Protein AF-A0A662F7V0-F1 (afdb_monomer_lite)

Sequence (153 aa):
MFQDGFEVMEMNNTSKPWGYKIRGLFVLFYIAVLAVALSNLVGAETSIVLHPDNSYIDVYGIFNMSNHRIVNLATPSADADAATKAYVDSLVSSQGGSASGWNDTGTVVELLTSSDNVDANTLYVDNSLGRVGIGTSSPTQTLHVSGTVNITS

Radius of gyration: 41.9 Å; chains: 1; bounding box: 95×38×109 Å

Secondary structure (DSSP, 8-state):
-------------TT-TTHHHHHHHHHHHHHHHHHHHHHTT--TT-S-EE-TT-S-EE--S----TTT---SPPPP-STTSPPPHHHHHHHHHS-SS-SSS-EE-SS-EE-SSTT----TTTEEEETTTTEEEES-SS-SSSEEESS------

pLDDT: mean 73.03, std 17.19, range [40.09, 97.19]

Structure (mmCIF, N/CA/C/O backbone):
data_AF-A0A662F7V0-F1
#
_entry.id   AF-A0A662F7V0-F1
#
loop_
_atom_site.group_PDB
_atom_site.id
_atom_site.type_symbol
_atom_site.label_atom_id
_atom_site.label_alt_id
_atom_site.label_comp_id
_atom_site.label_asym_id
_atom_site.label_entity_id
_atom_site.label_seq_id
_atom_site.pdbx_PDB_ins_code
_atom_site.Cartn_x
_atom_site.Cartn_y
_atom_site.Cartn_z
_atom_site.occupancy
_atom_site.B_iso_or_equiv
_atom_site.auth_seq_id
_atom_site.auth_comp_id
_atom_site.auth_asym_id
_atom_site.auth_atom_id
_atom_site.pdbx_PDB_model_num
ATOM 1 N N . MET A 1 1 ? 37.143 -27.339 -59.573 1.00 40.09 1 MET A N 1
ATOM 2 C CA . MET A 1 1 ? 38.541 -27.772 -59.405 1.00 40.09 1 MET A CA 1
ATOM 3 C C . MET A 1 1 ? 39.273 -26.554 -58.886 1.00 40.09 1 MET A C 1
ATOM 5 O O . MET A 1 1 ? 39.287 -25.537 -59.561 1.00 40.09 1 MET A O 1
ATOM 9 N N . PHE A 1 2 ? 39.646 -26.602 -57.611 1.00 49.28 2 PHE A N 1
ATOM 10 C CA . PHE A 1 2 ? 40.440 -25.573 -56.950 1.00 49.28 2 PHE A CA 1
ATOM 11 C C . PHE A 1 2 ? 41.837 -25.529 -57.579 1.00 49.28 2 PHE A C 1
ATOM 13 O O . PHE A 1 2 ? 42.270 -26.556 -58.095 1.00 49.28 2 PHE A O 1
ATOM 20 N N . GLN A 1 3 ? 42.523 -24.397 -57.400 1.00 45.59 3 GLN A N 1
ATOM 21 C CA . GLN A 1 3 ? 43.901 -24.078 -57.808 1.00 45.59 3 GLN A CA 1
ATOM 22 C C . GLN A 1 3 ? 43.997 -23.283 -59.110 1.00 45.59 3 GLN A C 1
ATOM 24 O O . GLN A 1 3 ? 43.999 -23.845 -60.190 1.00 45.59 3 GLN A O 1
ATOM 29 N N . ASP A 1 4 ? 44.026 -21.964 -58.942 1.00 47.81 4 ASP A N 1
ATOM 30 C CA . ASP A 1 4 ? 44.975 -21.035 -59.567 1.00 47.81 4 ASP A CA 1
ATOM 31 C C . ASP A 1 4 ? 44.838 -19.759 -58.721 1.00 47.81 4 ASP A C 1
ATOM 33 O O . ASP A 1 4 ? 43.895 -18.986 -58.837 1.00 47.81 4 ASP A O 1
ATOM 37 N N . GLY A 1 5 ? 45.520 -19.695 -57.580 1.00 44.91 5 GLY A N 1
ATOM 38 C CA . GLY A 1 5 ? 46.852 -19.113 -57.584 1.00 44.91 5 GLY A CA 1
ATOM 39 C C . GLY A 1 5 ? 46.697 -17.597 -57.659 1.00 44.91 5 GLY A C 1
ATOM 40 O O . GLY A 1 5 ? 46.713 -17.028 -58.743 1.00 44.91 5 GLY A O 1
ATOM 41 N N . PHE A 1 6 ? 46.505 -16.937 -56.512 1.00 49.56 6 PHE A N 1
ATOM 42 C CA . PHE A 1 6 ? 46.698 -15.489 -56.409 1.00 49.56 6 PHE A CA 1
ATOM 43 C C . PHE A 1 6 ? 48.190 -15.236 -56.644 1.00 49.56 6 PHE A C 1
ATOM 45 O O . PHE A 1 6 ? 48.998 -15.245 -55.716 1.00 49.56 6 PHE A O 1
ATOM 52 N N . GLU A 1 7 ? 48.569 -15.164 -57.916 1.00 47.47 7 GLU A N 1
ATOM 53 C CA . GLU A 1 7 ? 49.948 -15.048 -58.348 1.00 47.47 7 GLU A CA 1
ATOM 54 C C . GLU A 1 7 ? 50.382 -13.607 -58.086 1.00 47.47 7 GLU A C 1
ATOM 56 O O . GLU A 1 7 ? 50.095 -12.675 -58.842 1.00 47.47 7 GLU A O 1
ATOM 61 N N . VAL A 1 8 ? 51.031 -13.404 -56.939 1.00 52.38 8 VAL A N 1
ATOM 62 C CA . VAL A 1 8 ? 51.755 -12.170 -56.654 1.00 52.38 8 VAL A CA 1
ATOM 63 C C . VAL A 1 8 ? 52.879 -12.097 -57.678 1.00 52.38 8 VAL A C 1
ATOM 65 O O . VAL A 1 8 ? 53.931 -12.703 -57.506 1.00 52.38 8 VAL A O 1
ATOM 68 N N . MET A 1 9 ? 52.638 -11.375 -58.771 1.00 43.41 9 MET A N 1
ATOM 69 C CA . MET A 1 9 ? 53.643 -11.103 -59.788 1.00 43.41 9 MET A CA 1
ATOM 70 C C . MET A 1 9 ? 54.817 -10.376 -59.111 1.00 43.41 9 MET A C 1
ATOM 72 O O . MET A 1 9 ? 54.743 -9.176 -58.820 1.00 43.41 9 MET A O 1
ATOM 76 N N . GLU A 1 10 ? 55.906 -11.095 -58.821 1.00 57.31 10 GLU A N 1
ATOM 77 C CA . GLU A 1 10 ? 57.173 -10.495 -58.408 1.00 57.31 10 GLU A CA 1
ATOM 78 C C . GLU A 1 10 ? 57.713 -9.670 -59.580 1.00 57.31 10 GLU A C 1
ATOM 80 O O . GLU A 1 10 ? 58.465 -10.129 -60.436 1.00 57.31 10 GLU A O 1
ATOM 85 N N . MET A 1 11 ? 57.288 -8.409 -59.648 1.00 51.56 11 MET A N 1
ATOM 86 C CA . MET A 1 11 ? 57.790 -7.437 -60.611 1.00 51.56 11 MET A CA 1
ATOM 87 C C . MET A 1 11 ? 59.244 -7.081 -60.278 1.00 51.56 11 MET A C 1
ATOM 89 O O . MET A 1 11 ? 59.523 -6.053 -59.659 1.00 51.56 11 MET A O 1
ATOM 93 N N . ASN A 1 12 ? 60.191 -7.912 -60.705 1.00 54.38 12 ASN A N 1
ATOM 94 C CA . ASN A 1 12 ? 61.607 -7.567 -60.750 1.00 54.38 12 ASN A CA 1
ATOM 95 C C . ASN A 1 12 ? 61.822 -6.538 -61.874 1.00 54.38 12 ASN A C 1
ATOM 97 O O . ASN A 1 12 ? 62.147 -6.878 -63.007 1.00 54.38 12 ASN A O 1
ATOM 101 N N . 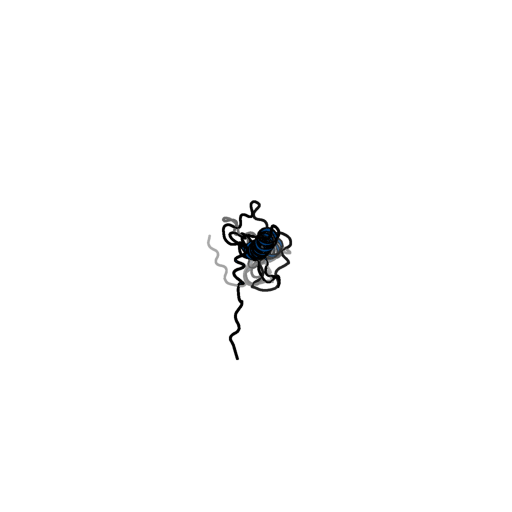ASN A 1 13 ? 61.557 -5.260 -61.597 1.00 53.97 13 ASN A N 1
ATOM 102 C CA . ASN A 1 13 ? 61.813 -4.190 -62.556 1.00 53.97 13 ASN A CA 1
ATOM 103 C C . ASN A 1 13 ? 62.533 -3.016 -61.896 1.00 53.97 13 ASN A C 1
ATOM 105 O O . ASN A 1 13 ? 61.934 -2.004 -61.535 1.00 53.97 13 ASN A O 1
ATOM 109 N N . THR A 1 14 ? 63.852 -3.151 -61.801 1.00 50.72 14 THR A N 1
ATOM 110 C CA . THR A 1 14 ? 64.788 -2.101 -61.388 1.00 50.72 14 THR A CA 1
ATOM 111 C C . THR A 1 14 ? 65.001 -1.013 -62.451 1.00 50.72 14 THR A C 1
ATOM 113 O O . THR A 1 14 ? 65.866 -0.165 -62.267 1.00 50.72 14 THR A O 1
ATOM 116 N N . SER A 1 15 ? 64.224 -0.971 -63.546 1.00 52.84 15 SER A N 1
ATOM 117 C CA . SER A 1 15 ? 64.531 -0.096 -64.694 1.00 52.84 15 SER A CA 1
ATOM 118 C C . SER A 1 15 ? 63.393 0.790 -65.222 1.00 52.84 15 SER A C 1
ATOM 120 O O . SER A 1 15 ? 63.609 1.530 -66.179 1.00 52.84 15 SER A O 1
ATOM 122 N N . LYS A 1 16 ? 62.193 0.800 -64.617 1.00 50.84 16 LYS A N 1
ATOM 123 C CA . LYS A 1 16 ? 61.116 1.727 -65.031 1.00 50.84 16 LYS A CA 1
ATOM 124 C C . LYS A 1 16 ? 60.660 2.623 -63.872 1.00 50.84 16 LYS A C 1
ATOM 126 O O . LYS A 1 16 ? 60.200 2.090 -62.862 1.00 50.84 16 LYS A O 1
ATOM 131 N N . PRO A 1 17 ? 60.683 3.969 -64.018 1.00 54.00 17 PRO A N 1
ATOM 132 C CA . PRO A 1 17 ? 60.419 4.923 -62.925 1.00 54.00 17 PRO A CA 1
ATOM 133 C C . PRO A 1 17 ? 58.987 4.865 -62.353 1.00 54.00 17 PRO A C 1
ATOM 135 O O . PRO A 1 17 ? 58.671 5.541 -61.376 1.00 54.00 17 PRO A O 1
ATOM 138 N N . TRP A 1 18 ? 58.123 4.037 -62.945 1.00 48.59 18 TRP A N 1
ATOM 139 C CA . TRP A 1 18 ? 56.716 3.858 -62.594 1.00 48.59 18 TRP A CA 1
ATOM 140 C C . TRP A 1 18 ? 56.432 2.561 -61.814 1.00 48.59 18 TRP A C 1
ATOM 142 O O . TRP A 1 18 ? 55.386 2.460 -61.178 1.00 48.59 18 TRP A O 1
ATOM 152 N N . GLY A 1 19 ? 57.355 1.587 -61.805 1.00 51.72 19 GLY A N 1
ATOM 153 C CA . GLY A 1 19 ? 57.133 0.270 -61.185 1.00 51.72 19 GLY A CA 1
ATOM 154 C C . GLY A 1 19 ? 57.003 0.320 -59.659 1.00 51.72 19 GLY A C 1
ATOM 155 O O . GLY A 1 19 ? 56.109 -0.301 -59.090 1.00 51.72 19 GLY A O 1
ATOM 156 N N . TYR A 1 20 ? 57.831 1.129 -58.990 1.00 51.06 20 TYR A N 1
ATOM 157 C CA . TYR A 1 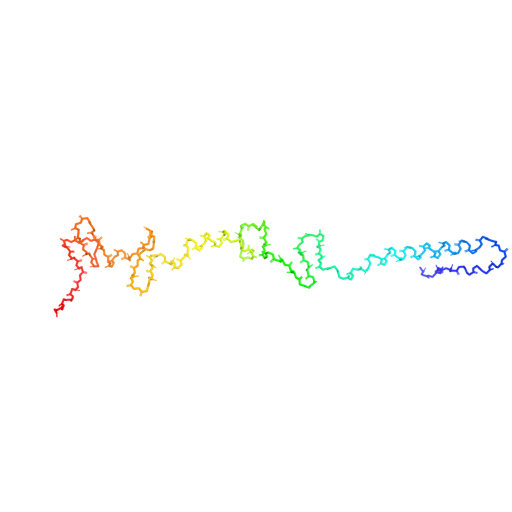20 ? 57.761 1.320 -57.534 1.00 51.06 20 TYR A CA 1
ATOM 158 C C . TYR A 1 20 ? 56.515 2.100 -57.095 1.00 51.06 20 TYR A C 1
ATOM 160 O O . TYR A 1 20 ? 55.965 1.827 -56.031 1.00 51.06 20 TYR A O 1
ATOM 168 N N . LYS A 1 21 ? 56.032 3.037 -57.925 1.00 54.53 21 LYS A N 1
ATOM 169 C CA . LYS A 1 21 ? 54.853 3.858 -57.609 1.00 54.53 21 LYS A CA 1
ATOM 170 C C . LYS A 1 21 ? 53.573 3.027 -57.580 1.00 54.53 21 LYS A C 1
ATOM 172 O O . LYS A 1 21 ? 52.772 3.199 -56.673 1.00 54.53 21 LYS A O 1
ATOM 177 N N . ILE A 1 22 ? 53.404 2.102 -58.527 1.00 53.94 22 ILE A N 1
ATOM 178 C CA . ILE A 1 22 ? 52.195 1.267 -58.625 1.00 53.94 22 ILE A CA 1
ATOM 179 C C . ILE A 1 22 ? 52.196 0.167 -57.549 1.00 53.94 22 ILE A C 1
ATOM 181 O O . ILE A 1 22 ? 51.165 -0.072 -56.925 1.00 53.94 22 ILE A O 1
ATOM 185 N N . ARG A 1 23 ? 53.356 -0.448 -57.260 1.00 55.53 23 ARG A N 1
ATOM 186 C CA . ARG A 1 23 ? 53.500 -1.437 -56.170 1.00 55.53 23 ARG A CA 1
ATOM 187 C C . ARG A 1 23 ? 53.305 -0.804 -54.791 1.00 55.53 23 ARG A C 1
ATOM 189 O O . ARG A 1 23 ? 52.605 -1.373 -53.961 1.00 55.53 23 ARG A O 1
ATOM 196 N N . GLY A 1 24 ? 53.855 0.393 -54.568 1.00 60.34 24 GLY A N 1
ATOM 197 C CA . GLY A 1 24 ? 53.616 1.166 -53.348 1.00 60.34 24 GLY A CA 1
ATOM 198 C C . GLY A 1 24 ? 52.142 1.528 -53.176 1.00 60.34 24 GLY A C 1
ATOM 199 O O . GLY A 1 24 ? 51.615 1.397 -52.079 1.00 60.34 24 GLY A O 1
ATOM 200 N N . LEU A 1 25 ? 51.457 1.897 -54.265 1.00 60.66 25 LEU A N 1
ATOM 201 C CA . LEU A 1 25 ? 50.037 2.251 -54.244 1.00 60.66 25 LEU A CA 1
ATOM 202 C C . LEU A 1 25 ? 49.125 1.049 -53.943 1.00 60.66 25 LEU A C 1
ATOM 204 O O . LEU A 1 25 ? 48.164 1.205 -53.201 1.00 60.66 25 LEU A O 1
ATOM 208 N N . PHE A 1 26 ? 49.443 -0.150 -54.447 1.00 63.34 26 PHE A N 1
ATOM 209 C CA . PHE A 1 26 ? 48.706 -1.380 -54.117 1.00 63.34 26 PHE A CA 1
ATOM 210 C C . PHE A 1 26 ? 48.906 -1.816 -52.662 1.00 63.34 26 PHE A C 1
ATOM 212 O O . PHE A 1 26 ? 47.947 -2.209 -52.004 1.00 63.34 26 PHE A O 1
ATOM 219 N N . VAL A 1 27 ? 50.133 -1.711 -52.142 1.00 68.75 27 VAL A N 1
ATOM 220 C CA . VAL A 1 27 ? 50.431 -2.006 -50.731 1.00 68.75 27 VAL A CA 1
ATOM 221 C C . VAL A 1 27 ? 49.754 -0.983 -49.817 1.00 68.75 27 VAL A C 1
ATOM 223 O O . VAL A 1 27 ? 49.135 -1.369 -48.833 1.00 68.75 27 VAL A O 1
ATOM 226 N N . LEU A 1 28 ? 49.779 0.304 -50.177 1.00 66.81 28 LEU A N 1
ATOM 227 C CA . LEU A 1 28 ? 49.038 1.359 -49.480 1.00 66.81 28 LEU A CA 1
ATOM 228 C C . LEU A 1 28 ? 47.524 1.125 -49.524 1.00 66.81 28 LEU A C 1
ATOM 230 O O . LEU A 1 28 ? 46.868 1.296 -48.504 1.00 66.81 28 LEU A O 1
ATOM 234 N N . PHE A 1 29 ? 46.974 0.698 -50.664 1.00 73.19 29 PHE A N 1
ATOM 235 C CA . PHE A 1 29 ? 45.550 0.391 -50.797 1.00 73.19 29 PHE A CA 1
ATOM 236 C C . PHE A 1 29 ? 45.150 -0.830 -49.961 1.00 73.19 29 PHE A C 1
ATOM 238 O O . PHE A 1 29 ? 44.161 -0.777 -49.240 1.00 73.19 29 PHE A O 1
ATOM 245 N N . TYR A 1 30 ? 45.939 -1.905 -49.985 1.00 78.19 30 TYR A N 1
ATOM 246 C CA . TYR A 1 30 ? 45.674 -3.106 -49.191 1.00 78.19 30 TYR A CA 1
ATOM 247 C C . TYR A 1 30 ? 45.815 -2.847 -47.685 1.00 78.19 30 TYR A C 1
ATOM 249 O O . TYR A 1 30 ? 44.956 -3.262 -46.915 1.00 78.19 30 TYR A O 1
ATOM 257 N N . ILE A 1 31 ? 46.845 -2.104 -47.262 1.00 76.06 31 ILE A N 1
ATOM 258 C CA . ILE A 1 31 ? 47.009 -1.669 -45.867 1.00 76.06 31 ILE A CA 1
ATOM 259 C C . ILE A 1 31 ? 45.856 -0.754 -45.450 1.00 76.06 31 ILE A C 1
ATOM 261 O O . ILE A 1 31 ? 45.352 -0.907 -44.345 1.00 76.06 31 ILE A O 1
ATOM 265 N N . ALA A 1 32 ? 45.395 0.152 -46.318 1.00 75.81 32 ALA A N 1
ATOM 266 C CA . ALA A 1 32 ? 44.249 1.011 -46.026 1.00 75.81 32 ALA A CA 1
ATOM 267 C C . ALA A 1 32 ? 42.950 0.204 -45.875 1.00 75.81 32 ALA A C 1
ATOM 269 O O . ALA A 1 32 ? 42.214 0.417 -44.916 1.00 75.81 32 ALA A O 1
ATOM 270 N N . VAL A 1 33 ? 42.688 -0.761 -46.763 1.00 78.00 33 VAL A N 1
ATOM 271 C CA . VAL A 1 33 ? 41.514 -1.648 -46.679 1.00 78.00 33 VAL A CA 1
ATOM 272 C C . VAL A 1 33 ? 41.576 -2.533 -45.430 1.00 78.00 33 VAL A C 1
ATOM 274 O O . VAL A 1 33 ? 40.580 -2.669 -44.724 1.00 78.00 33 VAL A O 1
ATOM 277 N N . LEU A 1 34 ? 42.747 -3.090 -45.110 1.00 76.12 34 LEU A N 1
ATOM 278 C CA . LEU A 1 34 ? 42.952 -3.917 -43.922 1.00 76.12 34 LEU A CA 1
ATOM 279 C C . LEU A 1 34 ? 42.863 -3.090 -42.629 1.00 76.12 34 LEU A C 1
ATOM 281 O O . LEU A 1 34 ? 42.294 -3.561 -41.651 1.00 76.12 34 LEU A O 1
ATOM 285 N N . ALA A 1 35 ? 43.356 -1.848 -42.627 1.00 73.06 35 ALA A N 1
ATOM 286 C CA . ALA A 1 35 ? 43.230 -0.921 -41.502 1.00 73.06 35 ALA A CA 1
ATOM 287 C C . ALA A 1 35 ? 41.770 -0.512 -41.258 1.00 73.06 35 ALA A C 1
ATOM 289 O O . ALA A 1 35 ? 41.348 -0.472 -40.106 1.00 73.06 35 ALA A O 1
ATOM 290 N N . VAL A 1 36 ? 40.987 -0.289 -42.322 1.00 71.38 36 VAL A N 1
ATOM 291 C CA . VAL A 1 36 ? 39.533 -0.046 -42.241 1.00 71.38 36 VAL A CA 1
ATOM 292 C C . VAL A 1 36 ? 38.780 -1.292 -41.754 1.00 71.38 36 VAL A C 1
ATOM 294 O O . VAL A 1 36 ? 37.810 -1.182 -41.010 1.00 71.38 36 VAL A O 1
ATOM 297 N N . ALA A 1 37 ? 39.223 -2.495 -42.129 1.00 67.88 37 ALA A N 1
ATOM 298 C CA . ALA A 1 37 ? 38.634 -3.740 -41.636 1.00 67.88 37 ALA A CA 1
ATOM 299 C C . ALA A 1 37 ? 38.983 -4.011 -40.158 1.00 67.88 37 ALA A C 1
ATOM 301 O O . ALA A 1 37 ? 38.118 -4.441 -39.398 1.00 67.88 37 ALA A O 1
ATOM 302 N N . LEU A 1 38 ? 40.219 -3.720 -39.729 1.00 60.19 38 LEU A N 1
ATOM 303 C CA . LEU A 1 38 ? 40.655 -3.880 -38.337 1.00 60.19 38 LEU A CA 1
ATOM 304 C C . LEU A 1 38 ? 40.105 -2.795 -37.408 1.00 60.19 38 LEU A C 1
ATOM 306 O O . LEU A 1 38 ? 39.859 -3.095 -36.243 1.00 60.19 38 LEU A O 1
ATOM 310 N N . SER A 1 39 ? 39.854 -1.571 -37.888 1.00 61.00 39 SER A N 1
ATOM 311 C CA . SER A 1 39 ? 39.187 -0.542 -37.074 1.00 61.00 39 SER A CA 1
ATOM 312 C C . SER A 1 39 ? 37.780 -0.961 -36.648 1.00 61.00 39 SER A C 1
ATOM 314 O O . SER A 1 39 ? 37.304 -0.516 -35.612 1.00 61.00 39 SER A O 1
ATOM 316 N N . ASN A 1 40 ? 37.147 -1.866 -37.400 1.00 60.12 40 ASN A N 1
ATOM 317 C CA . ASN A 1 40 ? 35.857 -2.457 -37.045 1.00 60.12 40 ASN A CA 1
ATOM 318 C C . ASN A 1 40 ? 35.987 -3.670 -36.100 1.00 60.12 40 ASN A C 1
ATOM 320 O O . ASN A 1 40 ? 34.972 -4.159 -35.613 1.00 60.12 40 ASN A O 1
ATOM 324 N N . LEU A 1 41 ? 37.210 -4.166 -35.851 1.00 67.38 41 LEU A N 1
ATOM 325 C CA . LEU A 1 41 ? 37.497 -5.330 -34.999 1.00 67.38 41 LEU A CA 1
ATOM 326 C C . LEU A 1 41 ? 38.088 -4.952 -33.627 1.00 67.38 41 LEU A C 1
ATOM 328 O O . LEU A 1 41 ? 38.101 -5.781 -32.720 1.00 67.38 41 LEU A O 1
ATOM 332 N N . VAL A 1 42 ? 38.524 -3.707 -33.418 1.00 56.41 42 VAL A N 1
ATOM 333 C CA . VAL A 1 42 ? 38.963 -3.226 -32.095 1.00 56.41 42 VAL A CA 1
ATOM 334 C C . VAL A 1 42 ? 37.787 -2.578 -31.362 1.00 56.41 42 VAL A C 1
ATOM 336 O O . VAL A 1 42 ? 37.735 -1.371 -31.157 1.00 56.41 42 VAL A O 1
ATOM 339 N N . GLY A 1 43 ? 36.834 -3.416 -30.955 1.00 57.78 43 GLY A N 1
ATOM 340 C CA . GLY A 1 43 ? 35.831 -3.108 -29.929 1.00 57.78 43 GLY A CA 1
ATOM 341 C C . GLY A 1 43 ? 36.340 -3.424 -28.517 1.00 57.78 43 GLY A C 1
ATOM 342 O O . GLY A 1 43 ? 35.595 -3.959 -27.702 1.00 57.78 43 GLY A O 1
ATOM 343 N N . ALA A 1 44 ? 37.625 -3.183 -28.238 1.00 51.47 44 ALA A N 1
ATOM 344 C CA . ALA A 1 44 ? 38.176 -3.347 -26.897 1.00 51.47 44 ALA A CA 1
ATOM 345 C C . ALA A 1 44 ? 37.655 -2.202 -26.011 1.00 51.47 44 ALA A C 1
ATOM 347 O O . ALA A 1 44 ? 37.971 -1.040 -26.261 1.00 51.47 44 ALA A O 1
ATOM 348 N N . GLU A 1 45 ? 36.853 -2.563 -25.005 1.00 56.81 45 GLU A N 1
ATOM 349 C CA . GLU A 1 45 ? 36.172 -1.689 -24.036 1.00 56.81 45 GLU A CA 1
ATOM 350 C C . GLU A 1 45 ? 34.966 -0.894 -24.577 1.00 56.81 45 GLU A C 1
ATOM 352 O O . GLU A 1 45 ? 34.817 0.297 -24.295 1.00 56.81 45 GLU A O 1
ATOM 357 N N . THR A 1 46 ? 34.030 -1.523 -25.299 1.00 54.34 46 THR A N 1
ATOM 358 C CA . THR A 1 46 ? 32.674 -0.949 -25.323 1.00 54.34 46 THR A CA 1
ATOM 359 C C . THR A 1 46 ? 32.024 -1.251 -23.978 1.00 54.34 46 THR A C 1
ATOM 361 O O . THR A 1 46 ? 31.423 -2.304 -23.780 1.00 54.34 46 THR A O 1
ATOM 364 N N . SER A 1 47 ? 32.167 -0.328 -23.030 1.00 68.31 47 SER A N 1
ATOM 365 C CA . SER A 1 47 ? 31.540 -0.399 -21.705 1.00 68.31 47 SER A CA 1
ATOM 366 C C . SER A 1 47 ? 30.017 -0.568 -21.767 1.00 68.31 47 SER A C 1
ATOM 368 O O . SER A 1 47 ? 29.416 -0.945 -20.767 1.00 68.31 47 SER A O 1
ATOM 370 N N . ILE A 1 48 ? 29.400 -0.318 -22.931 1.00 80.75 48 ILE A N 1
ATOM 371 C CA . ILE A 1 48 ? 27.976 -0.505 -23.211 1.00 80.75 48 ILE A CA 1
ATOM 372 C C . ILE A 1 48 ? 27.805 -1.054 -24.641 1.00 80.75 48 ILE A C 1
ATOM 374 O O . ILE A 1 48 ? 28.244 -0.407 -25.593 1.00 80.75 48 ILE A O 1
ATOM 378 N N . VAL A 1 49 ? 27.140 -2.203 -24.807 1.00 80.06 49 VAL A N 1
ATOM 379 C CA . VAL A 1 49 ? 26.671 -2.717 -26.110 1.00 80.06 49 VAL A CA 1
ATOM 380 C C . VAL A 1 49 ? 25.152 -2.590 -26.175 1.00 80.06 49 VAL A C 1
ATOM 382 O O . VAL A 1 49 ? 24.439 -3.016 -25.266 1.00 80.06 49 VAL A O 1
ATOM 385 N N . LEU A 1 50 ? 24.657 -1.996 -27.263 1.00 82.06 50 LEU A N 1
ATOM 386 C CA . LEU A 1 50 ? 23.237 -1.982 -27.603 1.00 82.06 50 LEU A CA 1
ATOM 387 C C . LEU A 1 50 ? 22.989 -3.079 -28.635 1.00 82.06 50 LEU A C 1
ATOM 389 O O . LEU A 1 50 ? 23.567 -3.035 -29.725 1.00 82.06 50 LEU A O 1
ATOM 393 N N . HIS 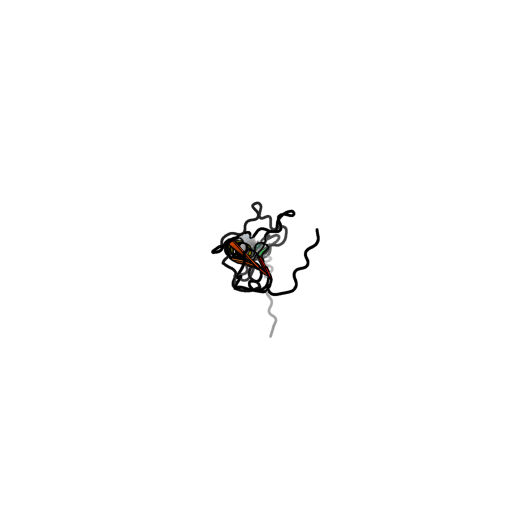A 1 51 ? 22.147 -4.055 -28.311 1.00 85.44 51 HIS A N 1
ATOM 394 C CA . HIS A 1 51 ? 21.783 -5.071 -29.290 1.00 85.44 51 HIS A CA 1
ATOM 395 C C . HIS A 1 51 ? 20.817 -4.501 -30.332 1.00 85.44 51 HIS A C 1
ATOM 397 O O . HIS A 1 51 ? 19.931 -3.721 -29.983 1.00 85.44 51 HIS A O 1
ATOM 403 N N . PRO A 1 52 ? 20.979 -4.854 -31.621 1.00 83.69 52 PRO A N 1
ATOM 404 C CA . PRO A 1 52 ? 20.193 -4.280 -32.717 1.00 83.69 52 PRO A CA 1
ATOM 405 C C . PRO A 1 52 ? 18.701 -4.645 -32.670 1.00 83.69 52 PRO A C 1
ATOM 407 O O . PRO A 1 52 ? 17.896 -4.022 -33.358 1.00 83.69 52 PRO A O 1
ATOM 410 N N . ASP A 1 53 ? 18.327 -5.641 -31.869 1.00 88.19 53 ASP A N 1
ATOM 411 C CA . ASP A 1 53 ? 16.947 -6.023 -31.557 1.00 88.19 53 ASP A CA 1
ATOM 412 C C . ASP A 1 53 ? 16.368 -5.262 -30.345 1.00 88.19 53 ASP A C 1
ATOM 414 O O . ASP A 1 53 ? 15.207 -5.464 -29.994 1.00 88.19 53 ASP A O 1
ATOM 418 N N . ASN A 1 54 ? 17.157 -4.381 -29.718 1.00 79.00 54 ASN A N 1
ATOM 419 C CA . ASN A 1 54 ? 16.836 -3.636 -28.501 1.00 79.00 54 ASN A CA 1
ATOM 420 C C . ASN A 1 54 ? 16.409 -4.523 -27.316 1.00 79.00 54 ASN A C 1
ATOM 422 O O . ASN A 1 54 ? 15.689 -4.055 -26.433 1.00 79.00 54 ASN A O 1
ATOM 426 N N . SER A 1 55 ? 16.821 -5.793 -27.283 1.00 84.06 55 SER A N 1
ATOM 427 C CA . SER A 1 55 ? 16.349 -6.741 -26.268 1.00 84.06 55 SER A CA 1
ATOM 428 C C . SER A 1 55 ? 17.009 -6.537 -24.902 1.00 84.06 55 SER A C 1
ATOM 430 O O . SER A 1 55 ? 16.352 -6.692 -23.873 1.00 84.06 55 SER A O 1
ATOM 432 N N . TYR A 1 56 ? 18.289 -6.157 -24.870 1.00 85.56 56 TYR A N 1
ATOM 433 C CA . TYR A 1 56 ? 19.024 -5.865 -23.639 1.00 85.56 56 TYR A CA 1
ATOM 434 C C . TYR A 1 56 ? 20.199 -4.910 -23.878 1.00 85.56 56 TYR A C 1
ATOM 436 O O . TYR A 1 56 ? 20.656 -4.716 -25.007 1.00 85.56 56 TYR A O 1
ATOM 444 N N . ILE A 1 57 ? 20.681 -4.318 -22.785 1.00 87.62 57 ILE A N 1
ATOM 445 C CA . ILE A 1 57 ? 21.909 -3.525 -22.731 1.00 87.62 57 ILE A CA 1
ATOM 446 C C . ILE A 1 57 ? 22.946 -4.361 -21.983 1.00 87.62 57 ILE A C 1
ATOM 448 O O . ILE A 1 57 ? 22.740 -4.667 -20.809 1.00 87.62 57 ILE A O 1
ATOM 452 N N . ASP A 1 58 ? 24.063 -4.685 -22.629 1.00 86.44 58 ASP A N 1
ATOM 453 C CA . ASP A 1 58 ? 25.214 -5.252 -21.925 1.00 86.44 58 ASP A CA 1
ATOM 454 C C . ASP A 1 58 ? 26.091 -4.124 -21.399 1.00 86.44 58 ASP A C 1
ATOM 456 O O . ASP A 1 58 ? 26.555 -3.288 -22.174 1.00 86.44 58 ASP A O 1
ATOM 460 N N . VAL A 1 59 ? 26.351 -4.113 -20.090 1.00 88.31 59 VAL A N 1
ATOM 461 C CA . VAL A 1 59 ? 27.325 -3.210 -19.465 1.00 88.31 59 VAL A CA 1
ATOM 462 C C . VAL A 1 59 ? 28.454 -4.049 -18.888 1.00 88.31 59 VAL A C 1
ATOM 464 O O . VAL A 1 59 ? 28.315 -4.664 -17.830 1.00 88.31 59 VAL A O 1
ATOM 467 N N . TYR A 1 60 ? 29.584 -4.085 -19.585 1.00 81.38 60 TYR A N 1
ATOM 468 C CA . TYR A 1 60 ? 30.774 -4.777 -19.104 1.00 81.38 60 TYR A CA 1
ATOM 469 C C . TYR A 1 60 ? 31.516 -3.855 -18.122 1.00 81.38 60 TYR A C 1
ATOM 471 O O . TYR A 1 60 ? 32.141 -2.875 -18.520 1.00 81.38 60 TYR A O 1
ATOM 479 N N . GLY A 1 61 ? 31.402 -4.140 -16.819 1.00 81.94 61 GLY A N 1
ATOM 480 C CA . GLY A 1 61 ? 32.055 -3.385 -15.741 1.00 81.94 61 GLY A CA 1
ATOM 481 C C . GLY A 1 61 ? 31.082 -2.687 -14.785 1.00 81.94 61 GLY A C 1
ATOM 482 O O . GLY A 1 61 ? 29.968 -3.149 -14.551 1.00 81.94 61 GLY A O 1
ATOM 483 N N . ILE A 1 62 ? 31.522 -1.582 -14.172 1.00 81.75 62 ILE A N 1
ATOM 484 C CA . ILE A 1 62 ? 30.717 -0.837 -13.193 1.00 81.75 62 ILE A CA 1
ATOM 485 C C . ILE A 1 62 ? 29.707 0.056 -13.924 1.00 81.75 62 ILE A C 1
ATOM 487 O O . ILE A 1 62 ? 30.084 1.043 -14.555 1.00 81.75 62 ILE A O 1
ATOM 491 N N . PHE A 1 63 ? 28.414 -0.226 -13.755 1.00 88.69 63 PHE A N 1
ATOM 492 C CA . PHE A 1 63 ? 27.340 0.689 -14.142 1.00 88.69 63 PHE A CA 1
ATOM 493 C C . PHE A 1 63 ? 27.168 1.792 -13.080 1.00 88.69 63 PHE A C 1
ATOM 495 O O . PHE A 1 63 ? 26.361 1.680 -12.158 1.00 88.69 63 PHE A O 1
ATOM 502 N N . ASN A 1 64 ? 27.975 2.857 -13.158 1.00 85.00 64 ASN A N 1
ATOM 503 C CA . ASN A 1 64 ? 27.885 3.982 -12.221 1.00 85.00 64 ASN A CA 1
ATOM 504 C C . ASN A 1 64 ? 26.732 4.927 -12.605 1.00 85.00 64 ASN A C 1
ATOM 506 O O . ASN A 1 64 ? 26.856 5.739 -13.518 1.00 85.00 64 ASN A O 1
ATOM 510 N N . MET A 1 65 ? 25.621 4.843 -11.873 1.00 87.75 65 MET A N 1
ATOM 511 C CA . MET A 1 65 ? 24.415 5.648 -12.108 1.00 87.75 65 MET A CA 1
ATOM 512 C C . MET A 1 65 ? 24.378 6.983 -11.346 1.00 87.75 65 MET A C 1
ATOM 514 O O . MET A 1 65 ? 23.392 7.707 -11.464 1.00 87.75 65 MET A O 1
ATOM 518 N N . SER A 1 66 ? 25.400 7.305 -10.542 1.00 88.38 66 SER A N 1
ATOM 519 C CA . SER A 1 66 ? 25.494 8.494 -9.675 1.00 88.38 66 SER A CA 1
ATOM 520 C C . SER A 1 66 ? 24.221 8.812 -8.873 1.00 88.38 66 SER A C 1
ATOM 522 O O . SER A 1 66 ? 24.086 8.369 -7.743 1.00 88.38 66 SER A O 1
ATOM 524 N N . ASN A 1 67 ? 23.252 9.536 -9.434 1.00 87.50 67 ASN A N 1
ATOM 525 C CA . ASN A 1 67 ? 21.993 9.899 -8.781 1.00 87.50 67 ASN A CA 1
ATOM 526 C C . ASN A 1 67 ? 21.025 8.716 -8.537 1.00 87.50 67 ASN A C 1
ATOM 528 O O . ASN A 1 67 ? 19.885 8.964 -8.160 1.00 87.50 67 ASN A O 1
ATOM 532 N N . HIS A 1 68 ? 21.443 7.458 -8.750 1.00 91.81 68 HIS A N 1
ATOM 533 C CA . HIS A 1 68 ? 20.709 6.208 -8.456 1.00 91.81 68 HIS A CA 1
ATOM 534 C C . HIS A 1 68 ? 19.255 6.151 -8.970 1.00 91.81 68 HIS A C 1
ATOM 536 O O . HIS A 1 68 ? 18.408 5.471 -8.393 1.00 91.81 68 HIS A O 1
ATOM 542 N N . ARG A 1 69 ? 18.933 6.877 -10.047 1.00 92.50 69 ARG A N 1
ATOM 543 C CA . ARG A 1 69 ? 17.568 6.988 -10.578 1.00 92.50 69 ARG A CA 1
ATOM 544 C C . ARG A 1 69 ? 17.448 6.322 -11.939 1.00 92.50 69 ARG A C 1
ATOM 546 O O . ARG A 1 69 ? 18.221 6.619 -12.843 1.00 92.50 69 ARG A O 1
ATOM 553 N N . ILE A 1 70 ? 16.406 5.511 -12.085 1.00 92.06 70 ILE A N 1
ATOM 554 C CA . ILE A 1 70 ? 15.896 5.028 -13.371 1.00 92.06 70 ILE A CA 1
ATOM 555 C C . ILE A 1 70 ? 14.578 5.765 -13.611 1.00 92.06 70 ILE A C 1
ATOM 557 O O . ILE A 1 70 ? 13.659 5.679 -12.797 1.00 92.06 70 ILE A O 1
ATOM 561 N N . VAL A 1 71 ? 14.512 6.565 -14.674 1.00 91.06 71 VAL A N 1
ATOM 562 C CA . VAL A 1 71 ? 13.326 7.363 -15.031 1.00 91.06 71 VAL A CA 1
ATOM 563 C C . VAL A 1 71 ? 12.582 6.718 -16.199 1.00 91.06 71 VAL A C 1
ATOM 565 O O . VAL A 1 71 ? 13.166 5.931 -16.935 1.00 91.06 71 VAL A O 1
ATOM 568 N N . ASN A 1 72 ? 11.302 7.064 -16.373 1.00 92.94 72 ASN A N 1
ATOM 569 C CA . ASN A 1 72 ? 10.422 6.542 -17.434 1.00 92.94 72 ASN A CA 1
ATOM 570 C C . ASN A 1 72 ? 10.166 5.026 -17.387 1.00 92.94 72 ASN A C 1
ATOM 572 O O . ASN A 1 72 ? 9.845 4.417 -18.403 1.00 92.94 72 ASN A O 1
ATOM 576 N N . LEU A 1 73 ? 10.274 4.421 -16.206 1.00 95.25 73 LEU A N 1
ATOM 577 C CA . LEU A 1 73 ? 9.835 3.050 -15.981 1.00 95.25 73 LEU A CA 1
ATOM 578 C C . LEU A 1 73 ? 8.293 3.013 -15.946 1.00 95.25 73 LEU A C 1
ATOM 580 O O . LEU A 1 73 ? 7.678 3.837 -15.265 1.00 95.25 73 LEU A O 1
ATOM 584 N N . ALA A 1 74 ? 7.674 2.107 -16.705 1.00 95.62 74 ALA A N 1
ATOM 585 C CA . ALA A 1 74 ? 6.215 1.979 -16.776 1.00 95.62 74 ALA A CA 1
ATOM 586 C C . ALA A 1 74 ? 5.619 1.401 -15.477 1.00 95.62 74 ALA A C 1
ATOM 588 O O . ALA A 1 74 ? 6.333 0.799 -14.676 1.00 95.62 74 ALA A O 1
ATOM 589 N N . THR A 1 75 ? 4.307 1.571 -15.260 1.00 93.75 75 THR A N 1
ATOM 590 C CA . THR A 1 75 ? 3.605 0.893 -14.156 1.00 93.75 75 THR A CA 1
ATOM 591 C C . THR A 1 75 ? 3.715 -0.627 -14.338 1.00 93.75 75 THR A C 1
ATOM 593 O O . THR A 1 75 ? 3.356 -1.103 -15.416 1.00 93.75 75 THR A O 1
ATOM 596 N N . PRO A 1 76 ? 4.176 -1.379 -13.322 1.00 97.19 76 PRO A N 1
ATOM 597 C CA . PRO A 1 76 ? 4.299 -2.835 -13.399 1.00 97.19 76 PRO A CA 1
ATOM 598 C C . PRO A 1 76 ? 2.965 -3.506 -13.712 1.00 97.19 76 PRO A C 1
ATOM 600 O O . PRO A 1 76 ? 1.930 -3.117 -13.167 1.00 97.19 76 PRO A O 1
ATOM 603 N N . SER A 1 77 ? 3.001 -4.524 -14.567 1.00 94.56 77 SER A N 1
ATOM 604 C CA . SER A 1 77 ? 1.835 -5.316 -14.973 1.00 94.56 77 SER A CA 1
ATOM 605 C C . SER A 1 77 ? 2.074 -6.827 -14.908 1.00 94.56 77 SER A C 1
ATOM 607 O O . SER A 1 77 ? 1.114 -7.585 -14.779 1.00 94.56 77 SER A O 1
ATOM 609 N N . ALA A 1 78 ? 3.335 -7.260 -14.958 1.00 95.75 78 ALA A N 1
ATOM 610 C CA . ALA A 1 78 ? 3.764 -8.640 -14.782 1.00 95.75 78 ALA A CA 1
ATOM 611 C C . ALA A 1 78 ? 4.668 -8.788 -13.549 1.00 95.75 78 ALA A C 1
ATOM 613 O O . ALA A 1 78 ? 5.363 -7.853 -13.156 1.00 95.75 78 ALA A O 1
ATOM 614 N N . ASP A 1 79 ? 4.725 -9.999 -12.991 1.00 94.19 79 ASP A N 1
ATOM 615 C CA . ASP A 1 79 ? 5.534 -10.308 -11.799 1.00 94.19 79 ASP A CA 1
ATOM 616 C C . ASP A 1 79 ? 7.046 -10.096 -12.008 1.00 94.19 79 ASP A C 1
ATOM 618 O O . ASP A 1 79 ? 7.796 -9.953 -11.045 1.00 94.19 79 ASP A O 1
ATOM 622 N N . ALA A 1 80 ? 7.501 -10.087 -13.265 1.00 95.56 80 ALA A N 1
ATOM 623 C CA . ALA A 1 80 ? 8.899 -9.871 -13.635 1.00 95.56 80 ALA A CA 1
ATOM 624 C C . ALA A 1 80 ? 9.245 -8.396 -13.920 1.00 95.56 80 ALA A C 1
ATOM 626 O O . ALA A 1 80 ? 10.414 -8.085 -14.156 1.00 95.56 80 ALA A O 1
ATOM 627 N N . ASP A 1 81 ? 8.262 -7.491 -13.921 1.00 96.44 81 ASP A N 1
ATOM 628 C CA . ASP A 1 81 ? 8.501 -6.075 -14.188 1.00 96.44 81 ASP A CA 1
ATOM 629 C C . ASP A 1 81 ? 9.236 -5.415 -13.015 1.00 96.44 81 ASP A C 1
ATOM 631 O O . ASP A 1 81 ? 8.976 -5.675 -11.837 1.00 96.44 81 ASP A O 1
ATOM 635 N N . ALA A 1 82 ? 10.132 -4.481 -13.324 1.00 95.69 82 ALA A N 1
ATOM 636 C CA . ALA A 1 82 ? 10.733 -3.641 -12.301 1.00 95.69 82 ALA A CA 1
ATOM 637 C C . ALA A 1 82 ? 9.683 -2.671 -11.723 1.00 95.69 82 ALA A C 1
ATOM 639 O O . ALA A 1 82 ? 8.992 -1.965 -12.457 1.00 95.69 82 ALA A O 1
ATOM 640 N N . ALA A 1 83 ? 9.577 -2.610 -10.393 1.00 96.38 83 ALA A N 1
ATOM 641 C CA . ALA A 1 83 ? 8.571 -1.797 -9.721 1.00 96.38 83 ALA A CA 1
ATOM 642 C C . ALA A 1 83 ? 8.896 -0.293 -9.719 1.00 96.38 83 ALA A C 1
ATOM 644 O O . ALA A 1 83 ? 10.007 0.116 -9.376 1.00 96.38 83 ALA A O 1
ATOM 645 N N . THR A 1 84 ? 7.907 0.558 -10.021 1.00 95.81 84 THR A N 1
ATOM 646 C CA . THR A 1 84 ? 8.023 2.006 -9.773 1.00 95.81 84 THR A CA 1
ATOM 647 C C . THR A 1 84 ? 7.763 2.318 -8.301 1.00 95.81 84 THR A C 1
ATOM 649 O O . THR A 1 84 ? 6.979 1.640 -7.636 1.00 95.81 84 THR A O 1
ATOM 652 N N . LYS A 1 85 ? 8.359 3.400 -7.781 1.00 92.88 85 LYS A N 1
ATOM 653 C CA . LYS A 1 85 ? 8.066 3.858 -6.413 1.00 92.88 85 LYS A CA 1
ATOM 654 C C . LYS A 1 85 ? 6.581 4.186 -6.233 1.00 92.88 85 LYS A C 1
ATOM 656 O O . LYS A 1 85 ? 6.013 3.823 -5.219 1.00 92.88 85 LYS A O 1
ATOM 661 N N . ALA A 1 86 ? 5.948 4.819 -7.223 1.00 92.62 86 ALA A N 1
ATOM 662 C CA . ALA A 1 86 ? 4.524 5.151 -7.170 1.00 92.62 86 ALA A CA 1
ATOM 663 C C . ALA A 1 86 ? 3.637 3.900 -7.054 1.00 92.62 86 ALA A C 1
ATOM 665 O O . ALA A 1 86 ? 2.674 3.904 -6.294 1.00 92.62 86 ALA A O 1
ATOM 666 N N . TYR A 1 87 ? 3.988 2.821 -7.761 1.00 93.50 87 TYR A N 1
ATOM 667 C CA . TYR A 1 87 ? 3.305 1.536 -7.632 1.00 93.50 87 TYR A CA 1
ATOM 668 C C . TYR A 1 87 ? 3.449 0.973 -6.213 1.00 93.50 87 TYR A C 1
ATOM 670 O O . TYR A 1 87 ? 2.441 0.724 -5.557 1.00 93.50 87 TYR A O 1
ATOM 678 N N . VAL A 1 88 ? 4.679 0.868 -5.696 1.00 91.75 88 VAL A N 1
ATOM 679 C CA . VAL A 1 88 ? 4.921 0.391 -4.322 1.00 91.75 88 VAL A CA 1
ATOM 680 C C . VAL A 1 88 ? 4.221 1.278 -3.293 1.00 91.75 88 VAL A C 1
ATOM 682 O O . VAL A 1 88 ? 3.573 0.761 -2.394 1.00 91.75 88 VAL A O 1
ATOM 685 N N . ASP A 1 89 ? 4.282 2.600 -3.446 1.00 89.88 89 ASP A N 1
ATOM 686 C CA . ASP A 1 89 ? 3.623 3.548 -2.551 1.00 89.88 89 ASP A CA 1
ATOM 687 C C . ASP A 1 89 ? 2.101 3.382 -2.587 1.00 89.88 89 ASP A C 1
ATOM 689 O O . ASP A 1 89 ? 1.477 3.481 -1.541 1.00 89.88 89 ASP A O 1
ATOM 693 N N . SER A 1 90 ? 1.484 3.092 -3.738 1.00 86.88 90 SER A N 1
ATOM 694 C CA . SER A 1 90 ? 0.038 2.825 -3.823 1.00 86.88 90 SER A CA 1
ATOM 695 C C . SER A 1 90 ? -0.364 1.527 -3.114 1.00 86.88 90 SER A C 1
ATOM 697 O O . SER A 1 90 ? -1.370 1.498 -2.411 1.00 86.88 90 SER A O 1
ATOM 699 N N . LEU A 1 91 ? 0.468 0.485 -3.212 1.00 83.50 91 LEU A N 1
ATOM 700 C CA . LEU A 1 91 ? 0.240 -0.781 -2.521 1.00 83.50 91 LEU A CA 1
ATOM 701 C C . LEU A 1 91 ? 0.462 -0.646 -1.017 1.00 83.50 91 LEU A C 1
ATOM 703 O O . LEU A 1 91 ? -0.376 -1.069 -0.231 1.00 83.50 91 LEU A O 1
ATOM 707 N N . VAL A 1 92 ? 1.554 -0.005 -0.605 1.00 77.25 92 VAL A N 1
ATOM 708 C CA . VAL A 1 92 ? 1.913 0.196 0.804 1.00 77.25 92 VAL A CA 1
ATOM 709 C C . VAL A 1 92 ? 1.046 1.274 1.457 1.00 77.25 92 VAL A C 1
ATOM 711 O O . VAL A 1 92 ? 0.809 1.211 2.651 1.00 77.25 92 VAL A O 1
ATOM 714 N N . SER A 1 93 ? 0.477 2.221 0.713 1.00 61.88 93 SER A N 1
ATOM 715 C CA . SER A 1 93 ? -0.564 3.114 1.253 1.00 61.88 93 SER A CA 1
ATOM 716 C C . SER A 1 93 ? -1.922 2.421 1.395 1.00 61.88 93 SER A C 1
ATOM 718 O O . SER A 1 93 ? -2.703 2.825 2.251 1.00 61.88 93 SER A O 1
ATOM 720 N N . SER A 1 94 ? -2.173 1.332 0.657 1.00 53.94 94 SER A N 1
ATOM 721 C CA . SER A 1 94 ? -3.267 0.388 0.948 1.00 53.94 94 SER A CA 1
ATOM 722 C C . SER A 1 94 ? -2.891 -0.720 1.947 1.00 53.94 94 SER A C 1
ATOM 724 O O . SER A 1 94 ? -3.758 -1.463 2.397 1.00 53.94 94 SER A O 1
ATOM 726 N N . GLN A 1 95 ? -1.607 -0.834 2.303 1.00 55.31 95 GLN A N 1
ATOM 727 C CA . GLN A 1 95 ? -1.032 -1.939 3.072 1.00 55.31 95 GLN A CA 1
ATOM 728 C C . GLN A 1 95 ? 0.127 -1.448 3.956 1.00 55.31 95 GLN A C 1
ATOM 730 O O . GLN A 1 95 ? 1.231 -1.990 3.961 1.00 55.31 95 GLN A O 1
ATOM 735 N N . GLY A 1 96 ? -0.113 -0.375 4.706 1.00 49.34 96 GLY A N 1
ATOM 736 C CA . GLY A 1 96 ? 0.813 0.133 5.711 1.00 49.34 96 GLY A CA 1
ATOM 737 C C . GLY A 1 96 ? 0.538 -0.617 7.004 1.00 49.34 96 GLY A C 1
ATOM 738 O O . GLY A 1 96 ? -0.346 -0.224 7.755 1.00 49.34 96 GLY A O 1
ATOM 739 N N . GLY A 1 97 ? 1.187 -1.765 7.212 1.00 50.12 97 GLY A N 1
ATOM 740 C CA . GLY A 1 97 ? 1.097 -2.539 8.464 1.00 50.12 97 GLY A CA 1
ATOM 741 C C . GLY A 1 97 ? -0.283 -3.110 8.820 1.00 50.12 97 GLY A C 1
ATOM 742 O O . GLY A 1 97 ? -0.432 -3.726 9.867 1.00 50.12 97 GLY A O 1
ATOM 743 N N . SER A 1 98 ? -1.273 -2.944 7.948 1.00 52.75 98 SER A N 1
ATOM 744 C CA . SER A 1 98 ? -2.669 -3.237 8.239 1.00 52.75 98 SER A CA 1
ATOM 745 C C . SER A 1 98 ? -3.173 -4.318 7.296 1.00 52.75 98 SER A C 1
ATOM 747 O O . SER A 1 98 ? -3.648 -4.047 6.195 1.00 52.75 98 SER A O 1
ATOM 749 N N . ALA A 1 99 ? -3.183 -5.558 7.772 1.00 50.41 99 ALA A N 1
ATOM 750 C CA . ALA A 1 99 ? -4.442 -6.268 7.646 1.00 50.41 99 ALA A CA 1
ATOM 751 C C . ALA A 1 99 ? -5.442 -5.463 8.492 1.00 50.41 99 ALA A C 1
ATOM 753 O O . ALA A 1 99 ? -5.459 -5.621 9.702 1.00 50.41 99 ALA A O 1
ATOM 754 N N . SER A 1 100 ? -6.154 -4.522 7.861 1.00 62.22 100 SER A N 1
ATOM 755 C CA . SER A 1 100 ? -7.406 -3.928 8.341 1.00 62.22 100 SER A CA 1
ATOM 756 C C . SER A 1 100 ? -7.499 -3.730 9.862 1.00 62.22 100 SER A C 1
ATOM 758 O O . SER A 1 100 ? -8.005 -4.618 10.551 1.00 62.22 100 SER A O 1
ATOM 760 N N . GLY A 1 101 ? -7.119 -2.566 10.394 1.00 59.00 101 GLY A N 1
ATOM 761 C CA . GLY A 1 101 ? -7.763 -2.147 11.635 1.00 59.00 101 GLY A CA 1
ATOM 762 C C . GLY A 1 101 ? -6.990 -1.342 12.670 1.00 59.00 101 GLY A C 1
ATOM 763 O O . GLY A 1 101 ? -7.597 -0.585 13.415 1.00 59.00 101 GLY A O 1
ATOM 764 N N . TRP A 1 102 ? -5.706 -1.601 12.882 1.00 67.00 102 TRP A N 1
ATOM 765 C CA . TRP A 1 102 ? -5.184 -1.355 14.231 1.00 67.00 102 TRP A CA 1
ATOM 766 C C . TRP A 1 102 ? -3.718 -0.934 14.248 1.00 67.00 102 TRP A C 1
ATOM 768 O O . TRP A 1 102 ? -2.854 -1.601 13.684 1.00 67.00 102 TRP A O 1
ATOM 778 N N . ASN A 1 103 ? -3.463 0.185 14.925 1.00 58.69 103 ASN A N 1
ATOM 779 C CA . ASN A 1 103 ? -2.181 0.806 15.210 1.00 58.69 103 ASN A CA 1
ATOM 780 C C . ASN A 1 103 ? -1.784 0.294 16.568 1.00 58.69 103 ASN A C 1
ATOM 782 O O . ASN A 1 103 ? -2.426 0.629 17.568 1.00 58.69 103 ASN A O 1
ATOM 786 N N . ASP A 1 104 ? -0.714 -0.480 16.617 1.00 59.12 104 ASP A N 1
ATOM 787 C CA . ASP A 1 104 ? -0.044 -0.692 17.882 1.00 59.12 104 ASP A CA 1
ATOM 788 C C . ASP A 1 104 ? 0.978 0.430 18.071 1.00 59.12 104 ASP A C 1
ATOM 790 O O . ASP A 1 104 ? 2.075 0.418 17.512 1.00 59.12 104 ASP A O 1
ATOM 794 N N . THR A 1 105 ? 0.585 1.438 18.847 1.00 59.06 105 THR A N 1
ATOM 795 C CA . THR A 1 105 ? 1.471 2.546 19.238 1.00 59.06 105 THR A CA 1
ATOM 796 C C . THR A 1 105 ? 2.443 2.151 20.358 1.00 59.06 105 THR A C 1
ATOM 798 O O . THR A 1 105 ? 3.191 2.991 20.862 1.00 59.06 105 THR A O 1
ATOM 801 N N . GLY A 1 106 ? 2.408 0.892 20.808 1.00 58.91 106 GLY A N 1
ATOM 802 C CA . GLY A 1 106 ? 3.186 0.350 21.918 1.00 58.91 106 GLY A CA 1
ATOM 803 C C . GLY A 1 106 ? 2.543 0.534 23.299 1.00 58.91 106 GLY A C 1
ATOM 804 O O . GLY A 1 106 ? 2.953 -0.143 24.239 1.00 58.91 106 GLY A O 1
ATOM 805 N N . THR A 1 107 ? 1.544 1.421 23.454 1.00 55.22 107 THR A N 1
ATOM 806 C CA . THR A 1 107 ? 0.819 1.653 24.732 1.00 55.22 107 THR A CA 1
ATOM 807 C C . THR A 1 107 ? -0.708 1.759 24.605 1.00 55.22 107 THR A C 1
ATOM 809 O O . THR A 1 107 ? -1.408 1.529 25.591 1.00 55.22 107 THR A O 1
ATOM 812 N N . VAL A 1 108 ? -1.240 2.055 23.414 1.00 49.41 108 VAL A N 1
ATOM 813 C CA . VAL A 1 108 ? -2.674 2.015 23.078 1.00 49.41 108 VAL A CA 1
ATOM 814 C C . VAL A 1 108 ? -2.877 1.307 21.741 1.00 49.41 108 VAL A C 1
ATOM 816 O O . VAL A 1 108 ? -2.048 1.444 20.837 1.00 49.41 108 VAL A O 1
ATOM 819 N N . VAL A 1 109 ? -3.990 0.580 21.617 1.00 70.38 109 VAL A N 1
ATOM 820 C CA . VAL A 1 109 ? -4.458 0.080 20.322 1.00 70.38 109 VAL A CA 1
ATOM 821 C C . VAL A 1 109 ? -5.388 1.138 19.731 1.00 70.38 109 VAL A C 1
ATOM 823 O O . VAL A 1 109 ? -6.495 1.343 20.228 1.00 70.38 109 VAL A O 1
ATOM 826 N N . GLU A 1 110 ? -4.921 1.849 18.712 1.00 61.09 110 GLU A N 1
ATOM 827 C CA . GLU A 1 110 ? -5.704 2.857 17.986 1.00 61.09 110 GLU A CA 1
ATOM 828 C C . GLU A 1 110 ? -6.205 2.260 16.677 1.00 61.09 110 GLU A C 1
ATOM 830 O O . GLU A 1 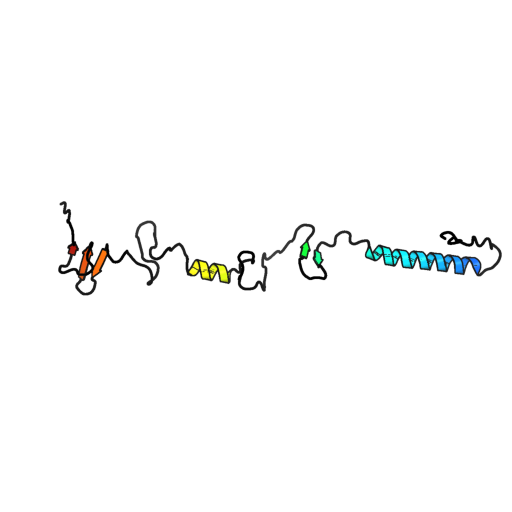110 ? -5.527 1.433 16.091 1.00 61.09 110 GLU A O 1
ATOM 835 N N . LEU A 1 111 ? -7.348 2.688 16.157 1.00 67.31 111 LEU A N 1
ATOM 836 C CA . LEU A 1 111 ? -7.646 2.456 14.742 1.00 67.31 111 LEU A CA 1
ATOM 837 C C . LEU A 1 111 ? -6.981 3.600 13.953 1.00 67.31 111 LEU A C 1
ATOM 839 O O . LEU A 1 111 ? -7.261 4.764 14.245 1.00 67.31 111 LEU A O 1
ATOM 843 N N . LEU A 1 112 ? -6.045 3.297 13.033 1.00 55.81 112 LEU A N 1
ATOM 844 C CA . LEU A 1 112 ? -5.201 4.318 12.364 1.00 55.81 112 LEU A CA 1
ATOM 845 C C . LEU A 1 112 ? -6.016 5.182 11.414 1.00 55.81 112 LEU A C 1
ATOM 847 O O . LEU A 1 112 ? -5.726 6.362 11.216 1.00 55.81 112 LEU A O 1
ATOM 851 N N . THR A 1 113 ? -6.975 4.552 10.745 1.00 47.81 113 THR A N 1
ATOM 852 C CA . THR A 1 113 ? -7.809 5.149 9.713 1.00 47.81 113 THR A CA 1
ATOM 853 C C . THR A 1 113 ? -9.277 4.883 10.025 1.00 47.81 113 THR A C 1
ATOM 855 O O . THR A 1 113 ? -9.627 4.041 10.840 1.00 47.81 113 THR A O 1
ATOM 858 N N . SER A 1 114 ? -10.183 5.603 9.374 1.00 44.66 114 SER A N 1
ATOM 859 C CA . SER A 1 114 ? -11.628 5.448 9.603 1.00 44.66 114 SER A CA 1
ATOM 860 C C . SER A 1 114 ? -12.247 4.177 8.984 1.00 44.66 114 SER A C 1
ATOM 862 O O . SER A 1 114 ? -13.452 3.980 9.110 1.00 44.66 114 SER A O 1
ATOM 864 N N . SER A 1 115 ? -11.456 3.322 8.318 1.00 41.81 115 SER A N 1
ATOM 865 C CA . SER A 1 115 ? -11.877 2.086 7.614 1.00 41.81 115 SER A CA 1
ATOM 866 C C . SER A 1 115 ? -11.537 0.776 8.344 1.00 41.81 115 SER A C 1
ATOM 868 O O . SER A 1 115 ? -11.810 -0.322 7.862 1.00 41.81 115 SER A O 1
ATOM 870 N N . ASP A 1 116 ? -10.932 0.913 9.505 1.00 51.81 116 ASP A N 1
ATOM 871 C CA . ASP A 1 116 ? -10.377 -0.110 10.368 1.00 51.81 116 ASP A CA 1
ATOM 872 C C . ASP A 1 116 ? -11.453 -0.649 11.363 1.00 51.81 116 ASP A C 1
ATOM 874 O O . ASP A 1 116 ? -12.321 0.123 11.763 1.00 51.81 116 ASP A O 1
ATOM 878 N N . ASN A 1 117 ? -11.478 -1.941 11.760 1.00 55.88 117 ASN A N 1
ATOM 879 C CA . ASN A 1 117 ? -12.563 -2.506 12.609 1.00 55.88 117 ASN A CA 1
ATOM 880 C C . ASN A 1 117 ? -12.105 -3.489 13.712 1.00 55.88 117 ASN A C 1
ATOM 882 O O . ASN A 1 117 ? -11.221 -4.318 13.496 1.00 55.88 117 ASN A O 1
ATOM 886 N N . VAL A 1 118 ? -12.812 -3.470 14.853 1.00 64.00 118 VAL A N 1
ATOM 887 C CA . VAL A 1 118 ? -12.854 -4.537 15.879 1.00 64.00 118 VAL A CA 1
ATOM 888 C C . VAL A 1 118 ? -13.955 -5.525 15.497 1.00 64.00 118 VAL A C 1
ATOM 890 O O . VAL A 1 118 ? -15.049 -5.065 15.188 1.00 64.00 118 VAL A O 1
ATOM 893 N N . ASP A 1 119 ? -13.704 -6.842 15.481 1.00 65.25 119 ASP A N 1
ATOM 894 C CA . ASP A 1 119 ? -14.683 -7.829 14.981 1.00 65.25 119 ASP A CA 1
ATOM 895 C C . ASP A 1 119 ? -16.081 -7.613 15.604 1.00 65.25 119 ASP A C 1
ATOM 897 O O . ASP A 1 119 ? -16.267 -7.635 16.831 1.00 65.25 119 ASP A O 1
ATOM 901 N N . ALA A 1 120 ? -17.049 -7.332 14.727 1.00 57.19 120 ALA A N 1
ATOM 902 C CA . ALA A 1 120 ? -18.306 -6.643 15.016 1.00 57.19 120 ALA A CA 1
ATOM 903 C C . ALA A 1 120 ? -19.253 -7.434 15.935 1.00 57.19 120 ALA A C 1
ATOM 905 O O . ALA A 1 120 ? -20.198 -6.876 16.498 1.00 57.19 120 ALA A O 1
ATOM 906 N N . ASN A 1 121 ? -19.000 -8.733 16.103 1.00 65.12 121 ASN A N 1
ATOM 907 C CA . ASN A 1 121 ? -19.801 -9.626 16.934 1.00 65.12 121 ASN A CA 1
ATOM 908 C C . ASN A 1 121 ? -19.265 -9.775 18.371 1.00 65.12 121 ASN A C 1
ATOM 910 O O . ASN A 1 121 ? -19.990 -10.264 19.238 1.00 65.12 121 ASN A O 1
ATOM 914 N N . THR A 1 122 ? -18.022 -9.365 18.639 1.00 72.81 122 THR A N 1
ATOM 915 C CA . THR A 1 122 ? -17.336 -9.576 19.930 1.00 72.81 122 THR A CA 1
ATOM 916 C C . THR A 1 122 ? -17.412 -8.379 20.868 1.00 72.81 122 THR A C 1
ATOM 918 O O . THR A 1 122 ? -17.814 -8.539 22.020 1.00 72.81 122 THR A O 1
ATOM 921 N N . LEU A 1 123 ? -17.059 -7.189 20.387 1.00 83.94 123 LEU A N 1
ATOM 922 C CA . LEU A 1 123 ? -17.129 -5.935 21.133 1.00 83.94 123 LEU A CA 1
ATOM 923 C C . LEU A 1 123 ? -17.941 -4.951 20.299 1.00 83.94 123 LEU A C 1
ATOM 925 O O . LEU A 1 123 ? -17.510 -4.516 19.238 1.00 83.94 123 LEU A O 1
ATOM 929 N N . TYR A 1 124 ? -19.118 -4.606 20.794 1.00 75.94 124 TYR A N 1
ATOM 930 C CA . TYR A 1 124 ? -20.049 -3.708 20.139 1.00 75.94 124 TYR A CA 1
ATOM 931 C C . TYR A 1 124 ? -20.242 -2.471 21.004 1.00 75.94 124 TYR A C 1
ATOM 933 O O . TYR A 1 124 ? -20.952 -2.505 21.997 1.00 75.94 124 TYR A O 1
ATOM 941 N N . VAL A 1 125 ? -19.623 -1.353 20.666 1.00 80.81 125 VAL A N 1
ATOM 942 C CA . VAL A 1 125 ? -19.845 -0.106 21.406 1.00 80.81 125 VAL A CA 1
ATOM 943 C C . VAL A 1 125 ? -21.030 0.635 20.770 1.00 80.81 125 VAL A C 1
ATOM 945 O O . VAL A 1 125 ? -20.898 1.239 19.710 1.00 80.81 125 VAL A O 1
ATOM 948 N N . ASP A 1 126 ? -22.204 0.586 21.408 1.00 65.31 126 ASP A N 1
ATOM 949 C CA . ASP A 1 126 ? -23.397 1.365 21.049 1.00 65.31 126 ASP A CA 1
ATOM 950 C C . ASP A 1 126 ? -23.274 2.791 21.575 1.00 65.31 126 ASP A C 1
ATOM 952 O O . ASP A 1 126 ? -23.699 3.150 22.675 1.00 65.31 126 ASP A O 1
ATOM 956 N N . ASN A 1 127 ? -22.712 3.644 20.741 1.00 65.94 127 ASN A N 1
ATOM 957 C CA . ASN A 1 127 ? -22.565 5.050 21.061 1.00 65.94 127 ASN A CA 1
ATOM 958 C C . ASN A 1 127 ? -23.902 5.834 21.023 1.00 65.94 127 ASN A C 1
ATOM 960 O O . ASN A 1 127 ? -23.960 6.953 21.522 1.00 65.94 127 ASN A O 1
ATOM 964 N N . SER A 1 128 ? -24.994 5.277 20.469 1.00 62.72 128 SER A N 1
ATOM 965 C CA . SER A 1 128 ? -26.295 5.971 20.365 1.00 62.72 128 SER A CA 1
ATOM 966 C C . SER A 1 128 ? -27.024 6.029 21.697 1.00 62.72 128 SER A C 1
ATOM 968 O O . SER A 1 128 ? -27.778 6.964 21.965 1.00 62.72 128 SER A O 1
ATOM 970 N N . LEU A 1 129 ? -26.842 4.998 22.508 1.00 75.31 129 LEU A N 1
ATOM 971 C CA . LEU A 1 129 ? -27.473 4.885 23.814 1.00 75.31 129 LEU A CA 1
ATOM 972 C C . LEU A 1 129 ? -26.429 4.860 24.941 1.00 75.31 129 LEU A C 1
ATOM 974 O O . LEU A 1 129 ? -26.797 4.648 26.097 1.00 75.31 129 LEU A O 1
ATOM 978 N N . GLY A 1 130 ? -25.147 5.076 24.607 1.00 79.12 130 GLY A N 1
ATOM 979 C CA . GLY A 1 130 ? -24.018 5.081 25.538 1.00 79.12 130 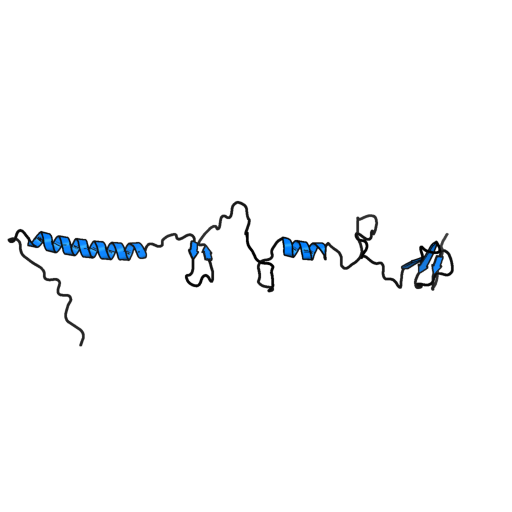GLY A CA 1
ATOM 980 C C . GLY A 1 130 ? -23.782 3.715 26.175 1.00 79.12 130 GLY A C 1
ATOM 981 O O . GLY A 1 130 ? -23.609 3.622 27.389 1.00 79.12 130 GLY A O 1
ATOM 982 N N . ARG A 1 131 ? -23.867 2.647 25.381 1.00 88.81 131 ARG A N 1
ATOM 983 C CA . ARG A 1 131 ? -23.810 1.265 25.846 1.00 88.81 131 ARG A CA 1
ATOM 984 C C . ARG A 1 131 ? -22.626 0.521 25.255 1.00 88.81 131 ARG A C 1
ATOM 986 O O . ARG A 1 131 ? -22.225 0.766 24.127 1.00 88.81 131 ARG A O 1
ATOM 993 N N . VAL A 1 132 ? -22.100 -0.443 25.994 1.00 91.31 132 VAL A N 1
ATOM 994 C CA . VAL A 1 132 ? -21.106 -1.389 25.485 1.00 91.31 132 VAL A CA 1
ATOM 995 C C . VAL A 1 132 ? -21.711 -2.786 25.514 1.00 91.31 132 VAL A C 1
ATOM 997 O O . VAL A 1 132 ? -22.148 -3.274 26.550 1.00 91.31 132 VAL A O 1
ATOM 1000 N N . GLY A 1 133 ? -21.787 -3.391 24.343 1.00 90.75 133 GLY A N 1
ATOM 1001 C CA . GLY A 1 133 ? -22.186 -4.753 24.048 1.00 90.75 133 GLY A CA 1
ATOM 1002 C C . GLY A 1 133 ? -20.972 -5.678 23.986 1.00 90.75 133 GLY A C 1
ATOM 1003 O O . GLY A 1 133 ? -19.988 -5.352 23.329 1.00 90.75 133 GLY A O 1
ATOM 1004 N N . ILE A 1 134 ? -21.038 -6.843 24.628 1.00 91.62 134 ILE A N 1
ATOM 1005 C CA . ILE A 1 134 ? -20.050 -7.922 24.459 1.00 91.62 134 ILE A CA 1
ATOM 1006 C C . ILE A 1 134 ? -20.792 -9.190 24.049 1.00 91.62 134 ILE A C 1
ATOM 1008 O O . ILE A 1 134 ? -21.709 -9.620 24.753 1.00 91.62 134 ILE A O 1
ATOM 1012 N N . GLY A 1 135 ? -20.432 -9.760 22.895 1.00 89.69 135 GLY A N 1
ATOM 1013 C CA . GLY A 1 135 ? -21.132 -10.915 22.311 1.00 89.69 135 GLY A CA 1
ATOM 1014 C C . GLY A 1 135 ? -22.557 -10.609 21.827 1.00 89.69 135 GLY A C 1
ATOM 1015 O O . GLY A 1 135 ? -23.352 -11.519 21.606 1.00 89.69 135 GLY A O 1
ATOM 1016 N N . THR A 1 136 ? -22.914 -9.330 21.716 1.00 87.62 136 THR A N 1
ATOM 1017 C CA . THR A 1 136 ? -24.220 -8.862 21.249 1.00 87.62 136 THR A CA 1
ATOM 1018 C C . THR A 1 136 ? -24.075 -7.528 20.543 1.00 87.62 136 THR A C 1
ATOM 1020 O O . THR A 1 136 ? -23.387 -6.639 21.036 1.00 87.62 136 THR A O 1
ATOM 1023 N N . SER A 1 137 ? -24.774 -7.376 19.422 1.00 88.69 137 SER A N 1
ATOM 1024 C CA . SER A 1 137 ? -24.901 -6.118 18.682 1.00 88.69 137 SER A CA 1
ATOM 1025 C C . SER A 1 137 ? -26.157 -5.321 19.065 1.00 88.69 137 SER A C 1
ATOM 1027 O O . SER A 1 137 ? -26.484 -4.321 18.436 1.00 88.69 137 SER A O 1
ATOM 1029 N N . SER A 1 138 ? -26.906 -5.762 20.084 1.00 89.81 138 SER A N 1
ATOM 1030 C CA . SER A 1 138 ? -28.141 -5.112 20.557 1.00 89.81 138 SER A CA 1
ATOM 1031 C C . SER A 1 138 ? -28.127 -4.916 22.082 1.00 89.81 138 SER A C 1
ATOM 1033 O O . SER A 1 138 ? -28.830 -5.608 22.826 1.00 89.81 138 SER A O 1
ATOM 1035 N N . PRO A 1 139 ? -27.295 -3.996 22.597 1.00 92.12 139 PRO A N 1
ATOM 1036 C CA . PRO A 1 139 ? -27.185 -3.720 24.018 1.00 92.12 139 PRO A CA 1
ATOM 1037 C C . PRO A 1 139 ? -28.450 -3.054 24.583 1.00 92.12 139 PRO A C 1
ATOM 1039 O O . PRO A 1 139 ? -28.894 -2.012 24.103 1.00 92.12 139 PRO A O 1
ATOM 1042 N N . THR A 1 140 ? -29.029 -3.620 25.646 1.00 95.69 140 THR A N 1
ATOM 1043 C CA . THR A 1 140 ? -30.238 -3.085 26.307 1.00 95.69 140 THR A CA 1
ATOM 1044 C C . THR A 1 140 ? -29.940 -2.270 27.570 1.00 95.69 140 THR A C 1
ATOM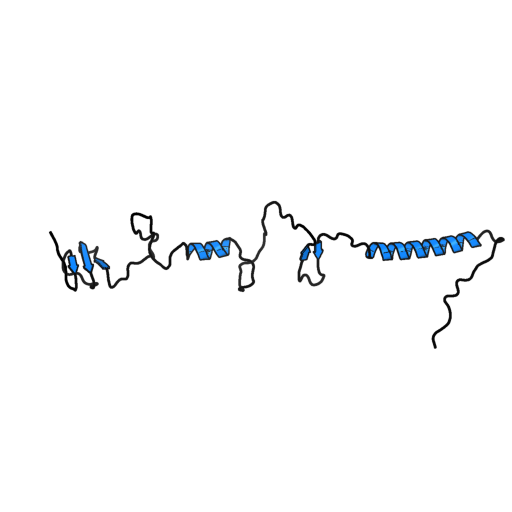 1046 O O . THR A 1 140 ? -30.828 -1.593 28.085 1.00 95.69 140 THR A O 1
ATOM 1049 N N . GLN A 1 141 ? -28.694 -2.296 28.055 1.00 96.88 141 GLN A N 1
ATOM 1050 C CA . GLN A 1 141 ? -28.189 -1.537 29.209 1.00 96.88 141 GLN A CA 1
ATOM 1051 C C . GLN A 1 141 ? -26.822 -0.918 28.887 1.00 96.88 141 GLN A C 1
ATOM 1053 O O . GLN A 1 141 ? -26.162 -1.379 27.962 1.00 96.88 141 GLN A O 1
ATOM 1058 N N . THR A 1 142 ? -26.381 0.076 29.673 1.00 94.38 142 THR A N 1
ATOM 1059 C CA . THR A 1 142 ? -25.068 0.761 29.555 1.00 94.38 142 THR A CA 1
ATOM 1060 C C . THR A 1 142 ? -23.886 -0.201 29.406 1.00 94.38 142 THR A C 1
ATOM 1062 O O . THR A 1 142 ? -22.946 0.080 28.675 1.00 94.38 142 THR A O 1
ATOM 1065 N N . LEU A 1 143 ? -23.950 -1.372 30.030 1.00 94.06 143 LEU A N 1
ATOM 1066 C CA . LEU A 1 143 ? -23.075 -2.496 29.721 1.00 94.06 143 LEU A CA 1
ATOM 1067 C C . LEU A 1 143 ? -23.966 -3.731 29.549 1.00 94.06 143 LEU A C 1
ATOM 1069 O O . LEU A 1 143 ? -24.574 -4.181 30.518 1.00 94.06 143 LEU A O 1
ATOM 1073 N N . HIS A 1 144 ? -24.086 -4.241 28.322 1.00 93.25 144 HIS A N 1
ATOM 1074 C CA . HIS A 1 144 ? -24.820 -5.466 28.004 1.00 93.25 144 HIS A CA 1
ATOM 1075 C C . HIS A 1 144 ? -23.834 -6.537 27.545 1.00 93.25 144 HIS A C 1
ATOM 1077 O O . HIS A 1 144 ? -23.325 -6.515 26.430 1.00 93.25 144 HIS A O 1
ATOM 1083 N N . VAL A 1 145 ? -23.594 -7.519 28.399 1.00 93.50 145 VAL A N 1
ATOM 1084 C CA . VAL A 1 145 ? -22.815 -8.698 28.033 1.00 93.50 145 VAL A CA 1
ATOM 1085 C C . VAL A 1 145 ? -23.793 -9.834 27.782 1.00 93.50 145 VAL A C 1
ATOM 1087 O O . VAL A 1 145 ? -24.471 -10.284 28.703 1.00 93.50 145 VAL A O 1
ATOM 1090 N N . SER A 1 146 ? -23.875 -10.295 26.537 1.00 92.44 146 SER A N 1
ATOM 1091 C CA . SER A 1 146 ? -24.614 -11.509 26.199 1.00 92.44 146 SER A CA 1
ATOM 1092 C C . SER A 1 146 ? -23.732 -12.718 26.507 1.00 92.44 146 SER A C 1
ATOM 1094 O O . SER A 1 146 ? -23.134 -13.322 25.618 1.00 92.44 146 SER A O 1
ATOM 1096 N N . GLY A 1 147 ? -23.604 -13.022 27.799 1.00 91.69 147 GLY A N 1
ATOM 1097 C CA . GLY A 1 147 ? -22.732 -14.069 28.319 1.00 91.69 147 GLY A CA 1
ATOM 1098 C C . GLY A 1 147 ? -22.479 -13.921 29.818 1.00 91.69 147 GLY A C 1
ATOM 1099 O O . GLY A 1 147 ? -23.138 -13.146 30.511 1.00 91.69 147 GLY A O 1
ATOM 1100 N N . THR A 1 148 ? -21.511 -14.672 30.333 1.00 93.19 148 THR A N 1
ATOM 1101 C CA . THR A 1 148 ? -21.120 -14.597 31.744 1.00 93.19 148 THR A CA 1
ATOM 1102 C C . THR A 1 148 ? -20.258 -13.362 31.990 1.00 93.19 148 THR A C 1
ATOM 1104 O O . THR A 1 148 ? -19.206 -13.208 31.374 1.00 93.19 148 THR A O 1
ATOM 1107 N N . VAL A 1 149 ? -20.667 -12.509 32.930 1.00 93.12 149 VAL A N 1
ATOM 1108 C CA . VAL A 1 149 ? -19.836 -11.408 33.436 1.00 93.12 149 VAL A CA 1
ATOM 1109 C C . VAL A 1 149 ? -19.113 -11.886 34.689 1.00 93.12 149 VAL A C 1
ATOM 1111 O O . VAL A 1 149 ? -19.754 -12.316 35.644 1.00 93.12 149 VAL A O 1
ATOM 1114 N N . ASN A 1 150 ? -17.787 -11.803 34.704 1.00 91.62 150 ASN A N 1
ATOM 1115 C CA . ASN A 1 150 ? -17.001 -11.998 35.917 1.00 91.62 150 ASN A CA 1
ATOM 1116 C C . ASN A 1 150 ? -16.654 -10.621 36.500 1.00 91.62 150 ASN A C 1
ATOM 1118 O O . ASN A 1 150 ? -15.913 -9.867 35.874 1.00 91.62 150 ASN A O 1
ATOM 1122 N N . ILE A 1 151 ? -17.220 -10.280 37.659 1.00 91.62 151 ILE A N 1
ATOM 1123 C CA . ILE A 1 151 ? -16.975 -9.012 38.356 1.00 91.62 151 ILE A CA 1
ATOM 1124 C C . ILE A 1 151 ? -16.221 -9.332 39.640 1.00 91.62 151 ILE A C 1
ATOM 1126 O O . ILE A 1 151 ? -16.717 -10.067 40.491 1.00 91.62 151 ILE A O 1
ATOM 1130 N N . THR A 1 152 ? -15.039 -8.757 39.793 1.00 87.81 152 THR A N 1
ATOM 1131 C CA . THR A 1 152 ? -14.208 -8.880 40.993 1.00 87.81 152 THR A CA 1
ATOM 1132 C C . THR A 1 152 ? -13.980 -7.489 41.572 1.00 87.81 152 THR A C 1
ATOM 1134 O O . THR A 1 152 ? -13.748 -6.554 40.806 1.00 87.81 152 THR A O 1
ATOM 1137 N N . SER A 1 153 ? -14.078 -7.347 42.895 1.00 88.44 153 SER A N 1
ATOM 1138 C CA . SER A 1 153 ? -13.861 -6.088 43.627 1.00 88.44 153 SER A CA 1
ATOM 1139 C C . SER A 1 153 ? -12.405 -5.868 44.002 1.00 88.44 153 SER A C 1
ATOM 1141 O O . SER A 1 153 ? -11.801 -6.867 44.458 1.00 88.44 153 SER A O 1
#

Foldseek 3Di:
DDDDDPDPPPPPPPDDPCPCVVVVVVVVVVVVVVVVVVVVVPPPDPQWDQDPVNPDIDGDDDPCPPVPDDPPQDDDDDPPGDHDPVNVCVVCVVVVPDPAAFDPPVPDTDGPDPGHDDPCQAWAQPPVVCAIEGNDNDAPDNYHYPDDDDDDD